Protein AF-A0A529R6S3-F1 (afdb_monomer)

Sequence (127 aa):
MDLPFRHELALMPDLRHRLRQLRWFRATFRSSAKVVSETFGVRFEIDEAKLTRAFLDWIEVMEAQKRFAAVDRADFIVFAAGLVLRELIRQAPAREVSGLKEMIEAEANAGTAEIVRFWPEGFLYTN

Foldseek 3Di:
DPDVVVVVCVVDPCSVVLVVVLVVQVVVLVVLQVVLCVQFVWHKDFASVLSSVLSVQLVVVLVVVVVCCVVPVVVSVVVSLVSSLVSCVVSVRIDIDDDRDPTPHCVVPVPLNVVCVVPVSNSSSVD

Structure (mmCIF, N/CA/C/O backbone):
data_AF-A0A529R6S3-F1
#
_entry.id   AF-A0A529R6S3-F1
#
loop_
_atom_site.group_PDB
_atom_site.id
_atom_site.type_symbol
_atom_site.label_atom_id
_atom_site.label_alt_id
_atom_site.label_comp_id
_atom_site.label_asym_id
_atom_site.label_entity_id
_atom_site.label_seq_id
_atom_site.pdbx_PDB_ins_code
_atom_site.Cartn_x
_atom_site.Cartn_y
_atom_site.Cartn_z
_atom_site.occupancy
_atom_site.B_iso_or_equiv
_atom_site.auth_seq_id
_atom_site.auth_comp_id
_atom_site.auth_asym_id
_atom_site.auth_atom_id
_atom_site.pdbx_PDB_model_num
ATOM 1 N N . MET A 1 1 ? 30.208 -23.996 7.573 1.00 50.59 1 MET A N 1
ATOM 2 C CA . MET A 1 1 ? 29.494 -24.489 6.380 1.00 50.59 1 MET A CA 1
ATOM 3 C C . MET A 1 1 ? 28.756 -23.289 5.807 1.00 50.59 1 MET A C 1
ATOM 5 O O . MET A 1 1 ? 27.704 -22.933 6.326 1.00 50.59 1 MET A O 1
ATOM 9 N N . ASP A 1 2 ? 29.372 -22.574 4.865 1.00 58.62 2 ASP A N 1
ATOM 10 C CA . ASP A 1 2 ? 28.705 -21.449 4.207 1.00 58.62 2 ASP A CA 1
ATOM 11 C C . ASP A 1 2 ? 27.613 -22.009 3.301 1.00 58.62 2 ASP A C 1
ATOM 13 O O . ASP A 1 2 ? 27.873 -22.811 2.408 1.00 58.62 2 ASP A O 1
ATOM 17 N N . LEU A 1 3 ? 26.365 -21.660 3.608 1.00 60.41 3 LEU A N 1
ATOM 18 C CA . LEU A 1 3 ? 25.209 -22.140 2.865 1.00 60.41 3 LEU A CA 1
ATOM 19 C C . LEU A 1 3 ? 25.260 -21.533 1.453 1.00 60.41 3 LEU A C 1
ATOM 21 O O . LEU A 1 3 ? 25.206 -20.301 1.352 1.00 60.41 3 LEU A O 1
ATOM 25 N N . PRO A 1 4 ? 25.304 -22.346 0.379 1.00 74.19 4 PRO A N 1
ATOM 26 C CA . PRO A 1 4 ? 25.434 -21.859 -1.001 1.00 74.19 4 PRO A CA 1
ATOM 27 C C . PRO A 1 4 ? 24.333 -20.853 -1.359 1.00 74.19 4 PRO A C 1
ATOM 29 O O . PRO A 1 4 ? 24.587 -19.851 -2.018 1.00 74.19 4 PRO A O 1
ATOM 32 N N . PHE A 1 5 ? 23.146 -21.023 -0.773 1.00 76.38 5 PHE A N 1
ATOM 33 C CA . PHE A 1 5 ? 22.018 -20.107 -0.904 1.00 76.38 5 PHE A CA 1
ATOM 34 C C . PHE A 1 5 ? 22.324 -18.655 -0.495 1.00 76.38 5 PHE A C 1
ATOM 36 O O . PHE A 1 5 ? 21.908 -17.718 -1.170 1.00 76.38 5 PHE A O 1
ATOM 43 N N . ARG A 1 6 ? 23.071 -18.427 0.598 1.00 74.12 6 ARG A N 1
ATOM 44 C CA . ARG A 1 6 ? 23.432 -17.057 1.018 1.00 74.12 6 ARG A CA 1
ATOM 45 C C . ARG A 1 6 ? 24.388 -16.402 0.025 1.00 74.12 6 ARG A C 1
ATOM 47 O O . ARG A 1 6 ? 24.312 -15.192 -0.173 1.00 74.12 6 ARG A O 1
ATOM 54 N N . HIS A 1 7 ? 25.271 -17.197 -0.577 1.00 75.62 7 HIS A N 1
ATOM 55 C CA . HIS A 1 7 ? 26.212 -16.733 -1.587 1.00 75.62 7 HIS A CA 1
ATOM 56 C C . HIS A 1 7 ? 25.489 -16.395 -2.897 1.00 75.62 7 HIS A C 1
ATOM 58 O O . HIS A 1 7 ? 25.665 -15.302 -3.424 1.00 75.62 7 HIS A O 1
ATOM 64 N N . GLU A 1 8 ? 24.593 -17.264 -3.363 1.00 79.19 8 GLU A N 1
ATOM 65 C CA . GLU A 1 8 ? 23.774 -17.023 -4.558 1.00 79.19 8 GLU A CA 1
ATOM 66 C C . GLU A 1 8 ? 22.868 -15.793 -4.410 1.00 79.19 8 GLU A C 1
ATOM 68 O O . GLU A 1 8 ? 22.807 -14.959 -5.313 1.00 79.19 8 GLU A O 1
ATOM 73 N N . LEU A 1 9 ? 22.236 -15.603 -3.244 1.00 78.00 9 LEU A N 1
ATOM 74 C CA . LEU A 1 9 ? 21.475 -14.383 -2.956 1.00 78.00 9 LEU A CA 1
ATOM 75 C C . LEU A 1 9 ? 22.357 -13.128 -3.007 1.00 78.00 9 LEU A C 1
ATOM 77 O O . LEU A 1 9 ? 21.917 -12.090 -3.494 1.00 78.00 9 LEU A O 1
ATOM 81 N N . ALA A 1 10 ? 23.598 -13.201 -2.521 1.00 73.69 10 ALA A N 1
ATOM 82 C CA . ALA A 1 10 ? 24.520 -12.067 -2.555 1.00 73.69 10 ALA A CA 1
ATOM 83 C C . ALA A 1 10 ? 24.963 -11.695 -3.981 1.00 73.69 10 ALA A C 1
ATOM 85 O O . ALA A 1 10 ? 25.273 -10.530 -4.228 1.00 73.69 10 ALA A O 1
ATOM 86 N N . LEU A 1 11 ? 24.963 -12.661 -4.904 1.00 82.38 11 LEU A N 1
ATOM 87 C CA . LEU A 1 11 ? 25.256 -12.453 -6.324 1.00 82.38 11 LEU A CA 1
ATOM 88 C C . LEU A 1 11 ? 24.045 -11.940 -7.116 1.00 82.38 11 LEU A C 1
ATOM 90 O O . LEU A 1 11 ? 24.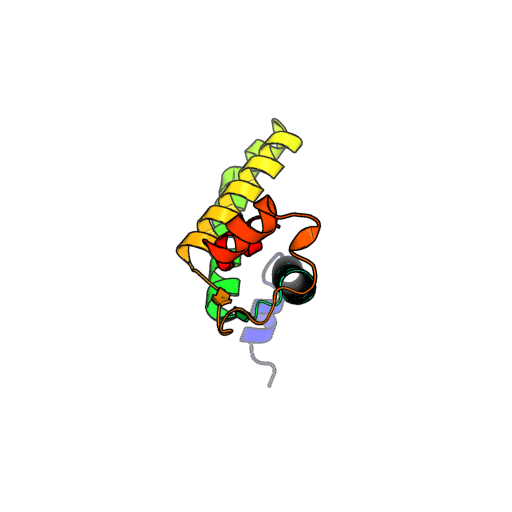208 -11.489 -8.249 1.00 82.38 11 LEU A O 1
ATOM 94 N N . MET A 1 12 ? 22.840 -11.987 -6.539 1.00 79.88 12 MET A N 1
ATOM 95 C CA . MET A 1 12 ? 21.623 -11.546 -7.209 1.00 79.88 12 MET A CA 1
ATOM 96 C C . MET A 1 12 ? 21.666 -10.025 -7.455 1.00 79.88 12 MET A C 1
ATOM 98 O O . MET A 1 12 ? 21.725 -9.246 -6.492 1.00 79.88 12 MET A O 1
ATOM 102 N N . PRO A 1 13 ? 21.602 -9.573 -8.722 1.00 78.00 13 PRO A N 1
ATOM 103 C CA . PRO A 1 13 ? 21.640 -8.153 -9.045 1.00 78.00 13 PRO A CA 1
ATOM 104 C C . PRO A 1 13 ? 20.530 -7.381 -8.327 1.00 78.00 13 PRO A C 1
ATOM 106 O O . PRO A 1 13 ? 19.401 -7.854 -8.194 1.00 78.00 13 PRO A O 1
ATOM 109 N N . ASP A 1 14 ? 20.862 -6.185 -7.842 1.00 82.69 14 ASP A N 1
ATOM 110 C CA . ASP A 1 14 ? 19.938 -5.235 -7.210 1.00 82.69 14 ASP A CA 1
ATOM 111 C C . ASP A 1 14 ? 19.179 -5.722 -5.962 1.00 82.69 14 ASP A C 1
ATOM 113 O O . ASP A 1 14 ? 18.352 -4.978 -5.424 1.00 82.69 14 ASP A O 1
ATOM 117 N N . LEU A 1 15 ? 19.483 -6.907 -5.417 1.00 82.25 15 LEU A N 1
ATOM 118 C CA . LEU A 1 15 ? 18.777 -7.453 -4.251 1.00 82.25 15 LEU A CA 1
ATOM 119 C C . LEU A 1 15 ? 18.786 -6.477 -3.066 1.00 82.25 15 LEU A C 1
ATOM 121 O O . LEU A 1 15 ? 17.746 -6.188 -2.470 1.00 82.25 15 LEU A O 1
ATOM 125 N N . ARG A 1 16 ? 19.952 -5.900 -2.754 1.00 84.94 16 ARG A N 1
ATOM 126 C CA . ARG A 1 16 ? 20.092 -4.898 -1.684 1.00 84.94 16 ARG A CA 1
ATOM 127 C C . ARG A 1 16 ? 19.204 -3.678 -1.927 1.00 84.94 16 ARG A C 1
ATOM 129 O O . ARG A 1 16 ? 18.623 -3.144 -0.982 1.00 84.94 16 ARG A O 1
ATOM 136 N N . HIS A 1 17 ? 19.125 -3.223 -3.175 1.00 87.69 17 HIS A N 1
ATOM 137 C CA . HIS A 1 17 ? 18.322 -2.067 -3.545 1.00 87.69 17 HIS A CA 1
ATOM 138 C C . HIS A 1 17 ? 16.831 -2.357 -3.340 1.00 87.69 17 HIS A C 1
ATOM 140 O O . HIS A 1 17 ? 16.160 -1.594 -2.643 1.00 87.69 17 HIS A O 1
ATOM 146 N N . ARG A 1 18 ? 16.348 -3.502 -3.838 1.00 87.62 18 ARG A N 1
ATOM 147 C CA . ARG A 1 18 ? 14.949 -3.939 -3.702 1.00 87.62 18 ARG A CA 1
ATOM 148 C C . ARG A 1 18 ? 14.539 -4.142 -2.244 1.00 87.62 18 ARG A C 1
ATOM 150 O O . ARG A 1 18 ? 13.489 -3.662 -1.827 1.00 87.62 18 ARG A O 1
ATOM 157 N N . LEU A 1 19 ? 15.393 -4.765 -1.427 1.00 91.06 19 LEU A N 1
ATOM 158 C CA . LEU A 1 19 ? 15.137 -4.927 0.011 1.00 91.06 19 LEU A CA 1
ATOM 159 C C . LEU A 1 19 ? 15.054 -3.582 0.740 1.00 91.06 19 LEU A C 1
ATOM 161 O O . LEU A 1 19 ? 14.229 -3.405 1.638 1.00 91.06 19 LEU A O 1
ATOM 165 N N . ARG A 1 20 ? 15.888 -2.610 0.350 1.00 93.25 20 ARG A N 1
ATOM 166 C CA . ARG A 1 20 ? 15.824 -1.254 0.903 1.00 93.25 20 ARG A CA 1
ATOM 167 C C . ARG A 1 20 ? 14.525 -0.551 0.513 1.00 93.25 20 ARG A C 1
ATOM 169 O O . ARG A 1 20 ? 13.930 0.082 1.380 1.00 93.25 20 ARG A O 1
ATOM 176 N N . GLN A 1 21 ? 14.089 -0.675 -0.741 1.00 93.62 21 GLN A N 1
ATOM 177 C CA . GLN A 1 21 ? 12.814 -0.123 -1.206 1.00 93.62 21 GLN A CA 1
ATOM 178 C C . GLN A 1 21 ? 11.630 -0.744 -0.463 1.00 93.62 21 GLN A C 1
ATOM 180 O O . GLN A 1 21 ? 10.803 -0.003 0.052 1.00 93.62 21 GLN A O 1
ATOM 185 N N . LEU A 1 22 ? 11.596 -2.072 -0.309 1.00 96.06 22 LEU A N 1
ATOM 186 C CA . LEU A 1 22 ? 10.559 -2.760 0.464 1.00 96.06 22 LEU A CA 1
ATOM 187 C C . LEU A 1 22 ? 10.523 -2.273 1.919 1.00 96.06 22 LEU A C 1
ATOM 189 O O . LEU A 1 22 ? 9.456 -1.987 2.460 1.00 96.06 22 LEU A O 1
ATOM 193 N N . ARG A 1 23 ? 11.690 -2.156 2.566 1.00 96.38 23 ARG A N 1
ATOM 194 C CA . ARG A 1 23 ? 11.771 -1.661 3.947 1.00 96.38 23 ARG A CA 1
ATOM 195 C C . ARG A 1 23 ? 11.264 -0.227 4.061 1.00 96.38 23 ARG A C 1
ATOM 197 O O . ARG A 1 23 ? 10.534 0.074 5.000 1.00 96.38 23 ARG A O 1
ATOM 204 N N . TRP A 1 24 ? 11.659 0.637 3.129 1.00 96.50 24 TRP A N 1
ATOM 205 C CA . TRP A 1 24 ? 11.177 2.013 3.075 1.00 96.50 24 TRP A CA 1
ATOM 206 C C . TRP A 1 24 ? 9.660 2.053 2.864 1.00 96.50 24 TRP A C 1
ATOM 208 O O . TRP A 1 24 ? 8.973 2.687 3.650 1.00 96.50 24 TRP A O 1
ATOM 218 N N . PHE A 1 25 ? 9.129 1.295 1.904 1.00 96.75 25 PHE A N 1
ATOM 219 C CA . PHE A 1 25 ? 7.699 1.232 1.602 1.00 96.75 25 PHE A CA 1
ATOM 220 C C . PHE A 1 25 ? 6.864 0.828 2.824 1.00 96.75 25 PHE A C 1
ATOM 222 O O . PHE A 1 25 ? 5.922 1.525 3.193 1.00 96.75 25 PHE A O 1
ATOM 229 N N . ARG A 1 26 ? 7.258 -0.252 3.514 1.00 97.44 26 ARG A N 1
ATOM 230 C CA . ARG A 1 26 ? 6.587 -0.707 4.743 1.00 97.44 26 ARG A CA 1
ATOM 231 C C . ARG A 1 26 ? 6.645 0.340 5.855 1.00 97.44 26 ARG A C 1
ATOM 233 O O . ARG A 1 26 ? 5.660 0.538 6.560 1.00 97.44 26 ARG A O 1
ATOM 240 N N . ALA A 1 27 ? 7.792 1.001 6.022 1.00 97.31 27 ALA A N 1
ATOM 241 C CA . ALA A 1 27 ? 7.956 2.046 7.028 1.00 97.31 27 ALA A CA 1
ATOM 242 C C . ALA A 1 27 ? 7.069 3.263 6.729 1.00 97.31 27 ALA A C 1
ATOM 244 O O . ALA A 1 27 ? 6.382 3.738 7.629 1.00 97.31 27 ALA A O 1
ATOM 245 N N . THR A 1 28 ? 7.034 3.715 5.473 1.00 96.38 28 THR A N 1
ATOM 246 C CA . THR A 1 28 ? 6.181 4.820 5.022 1.00 96.38 28 THR A CA 1
ATOM 247 C C . THR A 1 28 ? 4.708 4.492 5.236 1.00 96.38 28 THR A C 1
ATOM 249 O O . THR A 1 28 ? 4.014 5.261 5.887 1.00 96.38 28 THR A O 1
ATOM 252 N N . PHE A 1 29 ? 4.252 3.312 4.807 1.00 97.50 29 PHE A N 1
ATOM 253 C CA . PHE A 1 29 ? 2.862 2.887 4.978 1.00 97.50 29 PHE A CA 1
ATOM 254 C C . PHE A 1 29 ? 2.437 2.854 6.456 1.00 97.50 29 PHE A C 1
ATOM 256 O O . PHE A 1 29 ? 1.380 3.361 6.824 1.00 97.50 29 PHE A O 1
ATOM 263 N N . ARG A 1 30 ? 3.291 2.314 7.335 1.00 96.81 30 ARG A N 1
ATOM 264 C CA . ARG A 1 30 ? 3.051 2.317 8.788 1.00 96.81 30 ARG A CA 1
ATOM 265 C C . ARG A 1 30 ? 3.035 3.728 9.374 1.00 96.81 30 ARG A C 1
ATOM 267 O O . ARG A 1 30 ? 2.251 3.993 10.280 1.00 96.81 30 ARG A O 1
ATOM 274 N N . SER A 1 31 ? 3.891 4.617 8.874 1.00 96.38 31 SER A N 1
ATOM 275 C CA . SER A 1 31 ? 3.906 6.019 9.286 1.00 96.38 31 SER A CA 1
ATOM 276 C C . SER A 1 31 ? 2.605 6.719 8.892 1.00 96.38 31 SER A C 1
ATOM 278 O O . SER A 1 31 ? 2.004 7.360 9.749 1.00 96.38 31 SER A O 1
ATOM 280 N N . SER A 1 32 ? 2.126 6.541 7.654 1.00 94.94 32 SER A N 1
ATOM 281 C CA . SER A 1 32 ? 0.825 7.064 7.210 1.00 94.94 32 SER A CA 1
ATOM 282 C C . SER A 1 32 ? -0.313 6.511 8.071 1.00 94.94 32 SER A C 1
ATOM 284 O O . SER A 1 32 ? -1.116 7.278 8.592 1.00 94.94 32 SER A O 1
ATOM 286 N N . ALA A 1 33 ? -0.337 5.197 8.323 1.00 95.31 33 ALA A N 1
ATOM 287 C CA . ALA A 1 33 ? -1.353 4.573 9.174 1.00 95.31 33 ALA A CA 1
ATOM 288 C C . ALA A 1 33 ? -1.357 5.146 10.594 1.00 95.31 33 ALA A C 1
ATOM 290 O O . ALA A 1 33 ? -2.426 5.380 11.156 1.00 95.31 33 ALA A O 1
ATOM 291 N N . LYS A 1 34 ? -0.175 5.408 11.164 1.00 94.19 34 LYS A N 1
ATOM 292 C CA . LYS A 1 34 ? -0.038 6.038 12.478 1.00 94.19 34 LYS A CA 1
ATOM 293 C C . LYS A 1 34 ? -0.599 7.461 12.481 1.00 94.19 34 LYS A C 1
ATOM 295 O O . LYS A 1 34 ? -1.391 7.769 13.360 1.00 94.19 34 LYS A O 1
ATOM 300 N N . VAL A 1 35 ? -0.247 8.281 11.490 1.00 92.25 35 VAL A N 1
ATOM 301 C CA . VAL A 1 35 ? -0.757 9.658 11.368 1.00 92.25 35 VAL A CA 1
ATOM 302 C C . VAL A 1 35 ? -2.280 9.658 11.241 1.00 92.25 35 VAL A C 1
ATOM 304 O O . VAL A 1 35 ? -2.953 10.323 12.019 1.00 92.25 35 VAL A O 1
ATOM 307 N N . VAL A 1 36 ? -2.844 8.844 10.343 1.00 90.81 36 VAL A N 1
ATOM 308 C CA . VAL A 1 36 ? -4.305 8.722 10.182 1.00 90.81 36 VAL A CA 1
ATOM 309 C C . VAL A 1 36 ? -4.968 8.263 11.486 1.00 90.81 36 VAL A C 1
ATOM 311 O O . VAL A 1 36 ? -6.018 8.781 11.864 1.00 90.81 36 VAL A O 1
ATOM 314 N N . SER A 1 37 ? -4.345 7.324 12.202 1.00 90.50 37 SER A N 1
ATOM 315 C CA . SER A 1 37 ? -4.853 6.841 13.490 1.00 90.50 37 SER A CA 1
ATOM 316 C C . SER A 1 37 ? -4.883 7.943 14.552 1.00 90.50 37 SER A C 1
ATOM 318 O O . SER A 1 37 ? -5.877 8.090 15.260 1.00 90.50 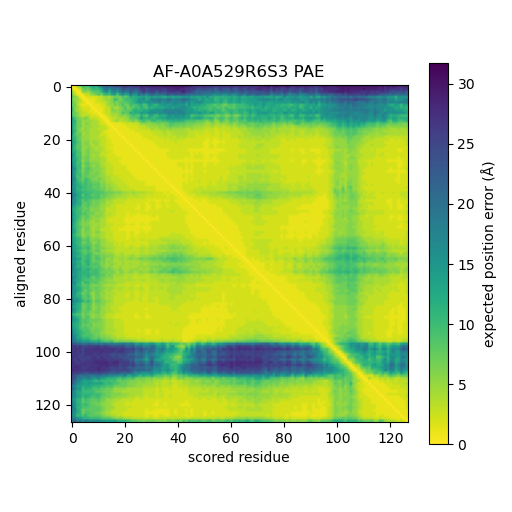37 SER A O 1
ATOM 320 N N . GLU A 1 38 ? -3.808 8.727 14.654 1.00 88.62 38 GLU A N 1
ATOM 321 C CA . GLU A 1 38 ? -3.670 9.816 15.627 1.00 88.62 38 GLU A CA 1
ATOM 322 C C . GLU A 1 38 ? -4.621 10.981 15.319 1.00 88.62 3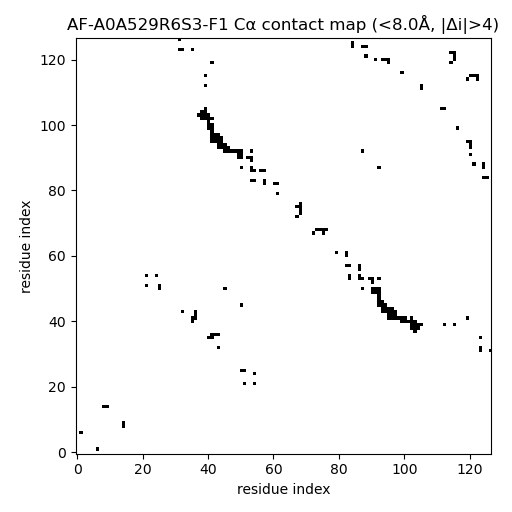8 GLU A C 1
ATOM 324 O O . GLU A 1 38 ? -5.261 11.493 16.233 1.00 88.62 38 GLU A O 1
ATOM 329 N N . THR A 1 39 ? -4.779 11.349 14.045 1.00 87.19 39 THR A N 1
ATOM 330 C CA . THR A 1 39 ? -5.648 12.460 13.624 1.00 87.19 39 THR A CA 1
ATOM 331 C C . THR A 1 39 ? -7.136 12.115 13.717 1.00 87.19 39 THR A C 1
ATOM 333 O O . THR A 1 39 ? -7.945 12.933 14.153 1.00 87.19 39 THR A O 1
ATOM 336 N N . PHE A 1 40 ? -7.530 10.903 13.311 1.00 86.00 40 PHE A N 1
ATOM 337 C CA . PHE A 1 40 ? -8.947 10.557 13.140 1.00 86.00 40 PHE A CA 1
ATOM 338 C C . PHE A 1 40 ? -9.488 9.562 14.171 1.00 86.00 40 PHE A C 1
ATOM 340 O O . PHE A 1 40 ? -10.674 9.244 14.134 1.00 86.00 40 PHE A O 1
ATOM 347 N N . GLY A 1 41 ? -8.660 9.078 15.101 1.00 87.00 41 GLY A N 1
ATOM 348 C CA . GLY A 1 41 ? -9.095 8.159 16.159 1.00 87.00 41 GLY A CA 1
ATOM 349 C C . GLY A 1 41 ? -9.423 6.740 15.673 1.00 87.00 41 GLY A C 1
ATOM 350 O O . GLY A 1 41 ? -10.099 5.990 16.380 1.00 87.00 41 GLY A O 1
ATOM 351 N N . VAL A 1 42 ? -8.949 6.362 14.483 1.00 88.50 42 VAL A N 1
ATOM 352 C CA . VAL A 1 42 ? -9.071 5.003 13.929 1.00 88.50 42 VAL A CA 1
ATOM 353 C C . VAL A 1 42 ? -7.844 4.162 14.281 1.0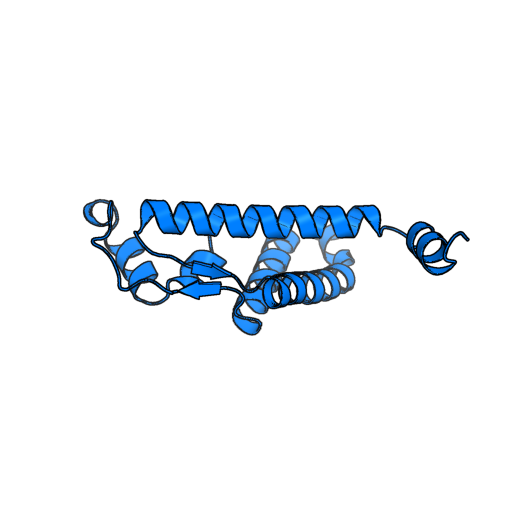0 88.50 42 VAL A C 1
ATOM 355 O O . VAL A 1 42 ? -6.787 4.686 14.612 1.00 88.50 42 VAL A O 1
ATOM 358 N N . ARG A 1 43 ? -7.959 2.837 14.233 1.00 91.38 43 ARG A N 1
ATOM 359 C CA . ARG A 1 43 ? -6.841 1.908 14.420 1.00 91.38 43 ARG A CA 1
ATOM 360 C C . ARG A 1 43 ? -6.848 0.873 13.317 1.00 91.38 43 ARG A C 1
ATOM 362 O O . ARG A 1 43 ? -7.882 0.271 13.039 1.00 91.38 43 ARG A O 1
ATOM 369 N N . PHE A 1 44 ? -5.667 0.615 12.774 1.00 94.50 44 PHE A N 1
ATOM 370 C CA . PHE A 1 44 ? -5.464 -0.386 11.739 1.00 94.50 44 PHE A CA 1
ATOM 371 C C . PHE A 1 44 ? -4.676 -1.578 12.269 1.00 94.50 44 PHE A C 1
ATOM 373 O O . PHE A 1 44 ? -3.658 -1.423 12.947 1.00 94.50 44 PHE A O 1
ATOM 380 N N . GLU A 1 45 ? -5.115 -2.770 11.894 1.00 96.75 45 GLU A N 1
ATOM 381 C CA . GLU A 1 45 ? -4.263 -3.946 11.821 1.00 96.75 45 GLU A CA 1
ATOM 382 C C . GLU A 1 45 ? -3.673 -4.030 10.409 1.00 96.75 45 GLU A C 1
ATOM 384 O O . GLU A 1 45 ? -4.383 -3.849 9.418 1.00 96.75 45 GLU A O 1
ATOM 389 N N . ILE A 1 46 ? -2.361 -4.263 10.315 1.00 97.75 46 ILE A N 1
ATOM 390 C CA . ILE A 1 46 ? -1.640 -4.329 9.040 1.00 97.75 46 ILE A CA 1
ATOM 391 C C . ILE A 1 46 ? -1.100 -5.744 8.851 1.00 97.75 46 ILE A C 1
ATOM 393 O O . ILE A 1 46 ? -0.251 -6.208 9.615 1.00 97.75 46 ILE A O 1
ATOM 397 N N . ASP A 1 47 ? -1.557 -6.404 7.793 1.00 98.31 47 ASP A N 1
ATOM 398 C CA . ASP A 1 47 ? -1.030 -7.678 7.325 1.00 98.31 47 ASP A CA 1
ATOM 399 C C . ASP A 1 47 ? 0.237 -7.436 6.491 1.00 98.31 47 ASP A C 1
ATOM 401 O O . ASP A 1 47 ? 0.213 -6.984 5.341 1.00 98.31 47 ASP A O 1
ATOM 405 N N . GLU A 1 48 ? 1.382 -7.756 7.087 1.00 97.19 48 GLU A N 1
ATOM 406 C CA . GLU A 1 48 ? 2.695 -7.553 6.476 1.00 97.19 48 GLU A CA 1
ATOM 407 C C . GLU A 1 48 ? 2.945 -8.424 5.242 1.00 97.19 48 GLU A C 1
ATOM 409 O O . GLU A 1 48 ? 3.712 -8.024 4.358 1.00 97.19 48 GLU A O 1
ATOM 414 N N . ALA A 1 49 ? 2.316 -9.598 5.158 1.00 97.62 49 ALA A N 1
ATOM 415 C CA . ALA A 1 49 ? 2.447 -10.468 3.999 1.00 97.62 49 ALA A CA 1
ATOM 416 C C . ALA A 1 49 ? 1.706 -9.857 2.806 1.00 97.62 49 ALA A C 1
ATOM 418 O O . ALA A 1 49 ? 2.279 -9.746 1.719 1.00 97.62 49 ALA A O 1
ATOM 419 N N . LYS A 1 50 ? 0.481 -9.364 3.024 1.00 98.44 50 LYS A N 1
ATOM 420 C CA . LYS A 1 50 ? -0.295 -8.651 1.999 1.00 98.44 50 LYS A CA 1
ATOM 421 C C . LYS A 1 50 ? 0.357 -7.338 1.583 1.00 98.44 50 LYS A C 1
ATOM 423 O O . LYS A 1 50 ? 0.418 -7.048 0.391 1.00 98.44 50 LYS A O 1
ATOM 428 N N . LEU A 1 51 ? 0.908 -6.575 2.530 1.00 98.19 51 LEU A N 1
ATOM 429 C CA . LEU A 1 51 ? 1.604 -5.322 2.223 1.00 98.19 51 LEU A CA 1
ATOM 430 C C . LEU A 1 51 ? 2.853 -5.576 1.371 1.00 98.19 51 LEU A C 1
ATOM 432 O O . LEU A 1 51 ? 3.115 -4.871 0.396 1.00 98.19 51 LEU A O 1
ATOM 436 N N . THR A 1 52 ? 3.602 -6.628 1.707 1.00 97.56 52 THR A N 1
ATOM 437 C CA . THR A 1 52 ? 4.749 -7.070 0.908 1.00 97.56 52 THR A CA 1
ATOM 438 C C . THR A 1 52 ? 4.305 -7.529 -0.478 1.00 97.56 52 THR A C 1
ATOM 440 O O . THR A 1 52 ? 4.939 -7.169 -1.468 1.00 97.56 52 THR A O 1
ATOM 443 N N . ARG A 1 53 ? 3.203 -8.281 -0.578 1.00 97.75 53 ARG A N 1
ATOM 444 C CA . ARG A 1 53 ? 2.660 -8.726 -1.864 1.00 97.75 53 ARG A CA 1
ATOM 445 C C . ARG A 1 53 ? 2.248 -7.545 -2.744 1.00 97.75 53 ARG A C 1
ATOM 447 O O . ARG A 1 53 ? 2.628 -7.527 -3.908 1.00 97.75 53 ARG A O 1
ATOM 454 N N . ALA A 1 54 ? 1.566 -6.544 -2.185 1.00 97.94 54 ALA A N 1
ATOM 455 C CA . ALA A 1 54 ? 1.188 -5.328 -2.905 1.00 97.94 54 ALA A CA 1
ATOM 456 C C . ALA A 1 54 ? 2.415 -4.604 -3.481 1.00 97.94 54 ALA A C 1
ATOM 458 O O . ALA A 1 54 ? 2.415 -4.222 -4.648 1.00 97.94 54 ALA A O 1
ATOM 459 N N . PHE A 1 55 ? 3.489 -4.480 -2.693 1.00 97.19 55 PHE A N 1
ATOM 460 C CA . PHE A 1 55 ? 4.746 -3.894 -3.161 1.00 97.19 55 PHE A CA 1
ATOM 461 C C . PHE A 1 55 ? 5.381 -4.690 -4.308 1.00 97.19 55 PHE A C 1
ATOM 463 O O . PHE A 1 55 ? 5.823 -4.100 -5.292 1.00 97.19 55 PHE A O 1
ATOM 470 N N . LEU A 1 56 ? 5.448 -6.018 -4.177 1.00 95.69 56 LEU A N 1
ATOM 471 C CA . LEU A 1 56 ? 6.059 -6.883 -5.188 1.00 95.69 56 LEU A CA 1
ATOM 472 C C . LEU A 1 56 ? 5.275 -6.860 -6.505 1.00 95.69 56 LEU A C 1
ATOM 474 O O . LEU A 1 56 ? 5.877 -6.726 -7.566 1.00 95.69 56 LEU A O 1
ATOM 478 N N . ASP A 1 57 ? 3.947 -6.920 -6.426 1.00 96.19 57 ASP A N 1
ATOM 479 C CA . ASP A 1 57 ? 3.082 -6.851 -7.606 1.00 96.19 57 ASP A CA 1
ATOM 480 C C . ASP A 1 57 ? 3.180 -5.469 -8.283 1.00 96.19 57 ASP A C 1
ATOM 482 O O . ASP A 1 57 ? 3.216 -5.365 -9.509 1.00 96.19 57 ASP A O 1
ATOM 486 N N . TRP A 1 58 ? 3.302 -4.393 -7.498 1.00 96.50 58 TRP A N 1
ATOM 487 C CA . TRP A 1 58 ? 3.489 -3.037 -8.019 1.00 96.50 58 TRP A CA 1
ATOM 488 C C . TRP A 1 58 ? 4.838 -2.855 -8.725 1.00 96.50 58 TRP A C 1
ATOM 490 O O . TRP A 1 58 ? 4.880 -2.353 -9.851 1.00 96.50 58 TRP A O 1
ATOM 500 N N . ILE A 1 59 ? 5.942 -3.260 -8.087 1.00 93.69 59 ILE A N 1
ATOM 501 C CA . ILE A 1 59 ? 7.284 -3.042 -8.639 1.00 93.69 59 ILE A CA 1
ATOM 502 C C . ILE A 1 59 ? 7.506 -3.849 -9.919 1.00 93.69 59 ILE A C 1
ATOM 504 O O . ILE A 1 59 ? 8.174 -3.364 -10.828 1.00 93.69 59 ILE A O 1
ATOM 508 N N . GLU A 1 60 ? 6.908 -5.038 -10.026 1.00 92.69 60 GLU A N 1
ATOM 509 C CA . GLU A 1 60 ? 6.952 -5.856 -11.239 1.00 92.69 60 GLU A CA 1
ATOM 510 C C . GLU A 1 60 ? 6.301 -5.135 -12.428 1.00 92.69 60 GLU A C 1
ATOM 512 O O . GLU A 1 60 ? 6.918 -4.990 -13.487 1.00 92.69 60 GLU A O 1
ATOM 517 N N . VAL A 1 61 ? 5.089 -4.601 -12.239 1.00 92.25 61 VAL A N 1
ATOM 518 C CA . VAL A 1 61 ? 4.381 -3.851 -13.289 1.00 92.25 61 VAL A CA 1
ATOM 519 C C . VAL A 1 61 ? 5.112 -2.548 -13.624 1.00 92.25 61 VAL A C 1
ATOM 521 O O . VAL A 1 61 ? 5.253 -2.205 -14.799 1.00 92.25 61 VAL A O 1
ATOM 524 N N . MET A 1 62 ? 5.605 -1.825 -12.616 1.00 91.94 62 MET A N 1
ATOM 525 C CA . MET A 1 62 ? 6.329 -0.567 -12.812 1.00 91.94 62 MET A CA 1
ATOM 526 C C . MET A 1 62 ? 7.629 -0.775 -13.602 1.00 91.94 62 MET A C 1
ATOM 528 O O . MET A 1 62 ? 7.899 -0.027 -14.542 1.00 91.94 62 MET A O 1
ATOM 532 N N . GLU A 1 63 ? 8.429 -1.791 -13.262 1.00 90.56 63 GLU A N 1
ATOM 533 C CA . GLU A 1 63 ? 9.684 -2.086 -13.966 1.00 90.56 63 GLU A CA 1
ATOM 534 C C . GLU A 1 63 ? 9.432 -2.490 -15.427 1.00 90.56 63 GLU A C 1
ATOM 536 O O . GLU A 1 63 ? 10.152 -2.032 -16.316 1.00 90.56 63 GLU A O 1
ATOM 541 N N . ALA A 1 64 ? 8.359 -3.238 -15.711 1.00 92.31 64 ALA A N 1
ATOM 542 C CA . ALA A 1 64 ? 7.969 -3.578 -17.083 1.00 92.31 64 ALA A CA 1
ATOM 543 C C . ALA A 1 64 ? 7.625 -2.343 -17.946 1.00 92.31 64 ALA A C 1
ATOM 545 O O . ALA A 1 64 ? 7.760 -2.382 -19.170 1.00 92.31 64 ALA A O 1
ATOM 546 N N . GLN A 1 65 ? 7.199 -1.240 -17.321 1.00 92.50 65 GLN A N 1
ATOM 547 C CA . GLN A 1 65 ? 6.789 -0.001 -17.997 1.00 92.50 65 GLN A CA 1
ATOM 548 C C . GLN A 1 65 ? 7.789 1.156 -17.825 1.00 92.50 65 GLN A C 1
ATOM 550 O O . GLN A 1 65 ? 7.541 2.269 -18.288 1.00 92.50 65 GLN A O 1
ATOM 555 N N . LYS A 1 66 ? 8.956 0.907 -17.222 1.00 90.31 66 LYS A N 1
ATOM 556 C CA . LYS A 1 66 ? 9.955 1.925 -16.846 1.00 90.31 66 LYS A CA 1
ATOM 557 C C . LYS A 1 66 ? 10.447 2.804 -17.993 1.00 90.31 66 LYS A C 1
ATOM 559 O O . LYS A 1 66 ? 10.848 3.942 -17.765 1.00 90.31 66 LYS A O 1
ATOM 564 N N . ARG A 1 67 ? 10.375 2.311 -19.233 1.00 93.12 67 ARG A N 1
ATOM 565 C CA . ARG A 1 67 ? 10.692 3.089 -20.444 1.00 93.12 67 ARG A CA 1
ATOM 566 C C . ARG A 1 67 ? 9.863 4.371 -20.574 1.00 93.12 67 ARG A C 1
ATOM 568 O O . ARG A 1 67 ? 10.349 5.336 -21.149 1.00 93.12 67 ARG A O 1
ATOM 575 N N . PHE A 1 68 ? 8.648 4.411 -20.024 1.00 92.19 68 PHE A N 1
ATOM 576 C CA . PHE A 1 68 ? 7.795 5.600 -20.083 1.00 92.19 68 PHE A CA 1
ATOM 577 C C . PHE A 1 68 ? 8.302 6.745 -19.203 1.00 92.19 68 PHE A C 1
ATOM 579 O O . PHE A 1 68 ? 8.056 7.902 -19.523 1.00 92.19 68 PHE A O 1
ATOM 586 N N . ALA A 1 69 ? 9.116 6.455 -18.182 1.00 92.62 69 ALA A N 1
ATOM 587 C CA . ALA A 1 69 ? 9.766 7.489 -17.379 1.00 92.62 69 ALA A CA 1
ATOM 588 C C . ALA A 1 69 ? 10.734 8.370 -18.192 1.00 92.62 69 ALA A C 1
ATOM 590 O O . ALA A 1 69 ? 11.037 9.485 -17.774 1.00 92.62 69 ALA A O 1
ATOM 591 N N . ALA A 1 70 ? 11.236 7.871 -19.330 1.00 95.00 70 ALA A N 1
ATOM 592 C CA . ALA A 1 70 ? 12.075 8.641 -20.246 1.00 95.00 70 ALA A CA 1
ATOM 593 C C . ALA A 1 70 ? 11.264 9.566 -21.173 1.00 95.00 70 ALA A C 1
ATOM 595 O O . ALA A 1 70 ? 11.847 10.460 -21.779 1.00 95.00 70 ALA A O 1
ATOM 596 N N . VAL A 1 71 ? 9.949 9.344 -21.292 1.00 95.50 71 VAL A N 1
ATOM 597 C CA . VAL A 1 71 ? 9.041 10.176 -22.096 1.00 95.50 71 VAL A CA 1
ATOM 598 C C . VAL A 1 71 ? 8.582 11.375 -21.273 1.00 95.50 71 VAL A C 1
ATOM 600 O O . VAL A 1 71 ? 8.831 12.512 -21.657 1.00 95.50 71 VAL A O 1
ATOM 603 N N . ASP A 1 72 ? 7.975 11.113 -20.115 1.00 96.19 72 ASP A N 1
ATOM 604 C CA . ASP A 1 72 ? 7.607 12.130 -19.133 1.00 96.19 72 ASP A CA 1
ATOM 605 C C . ASP A 1 72 ? 7.730 11.539 -17.727 1.00 96.19 72 ASP A C 1
ATOM 607 O O . ASP A 1 72 ? 7.002 10.629 -17.324 1.00 96.19 72 ASP A O 1
ATOM 611 N N . ARG A 1 73 ? 8.693 12.055 -16.961 1.00 94.19 73 ARG A N 1
ATOM 612 C CA . ARG A 1 73 ? 8.964 11.567 -15.610 1.00 94.19 73 ARG A CA 1
ATOM 613 C C . ARG A 1 73 ? 7.874 11.968 -14.619 1.00 94.19 73 ARG A C 1
ATOM 615 O O . ARG A 1 73 ? 7.628 11.210 -13.683 1.00 94.19 73 ARG A O 1
ATOM 622 N N . ALA A 1 74 ? 7.282 13.150 -14.769 1.00 95.94 74 ALA A N 1
ATOM 623 C CA . ALA A 1 74 ? 6.264 13.634 -13.843 1.00 95.94 74 ALA A CA 1
ATOM 624 C C . ALA A 1 74 ? 4.974 12.828 -14.014 1.00 95.94 74 ALA A C 1
ATOM 626 O O . ALA A 1 74 ? 4.442 12.316 -13.029 1.00 95.94 74 ALA A O 1
ATOM 627 N N . ASP A 1 75 ? 4.549 12.624 -15.261 1.00 95.88 75 ASP A N 1
ATOM 628 C CA . ASP A 1 75 ? 3.378 11.804 -15.576 1.00 95.88 75 ASP A CA 1
ATOM 629 C C . ASP A 1 75 ? 3.583 10.339 -15.158 1.00 95.88 75 ASP A C 1
ATOM 631 O O . ASP A 1 75 ? 2.734 9.736 -14.497 1.00 95.88 75 ASP A O 1
ATOM 635 N N . PHE A 1 76 ? 4.774 9.781 -15.410 1.00 94.88 76 PHE A N 1
ATOM 636 C CA . PHE A 1 76 ? 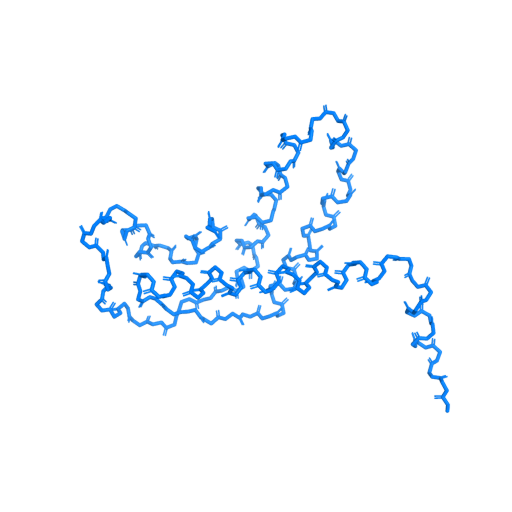5.090 8.418 -14.985 1.00 94.88 76 PHE A CA 1
ATOM 637 C C . PHE A 1 76 ? 5.009 8.222 -13.462 1.00 94.88 76 PHE A C 1
ATOM 639 O O . PHE A 1 76 ? 4.617 7.147 -13.005 1.00 94.88 76 PHE A O 1
ATOM 646 N N . ILE A 1 77 ? 5.352 9.236 -12.658 1.00 93.25 77 ILE A N 1
ATOM 647 C CA . ILE A 1 77 ? 5.208 9.169 -11.195 1.00 93.25 77 ILE A CA 1
ATOM 648 C C . ILE A 1 77 ? 3.728 9.064 -10.803 1.00 93.25 77 ILE A C 1
ATOM 650 O O . ILE A 1 77 ? 3.391 8.239 -9.953 1.00 93.25 77 ILE A O 1
ATOM 654 N N . VAL A 1 78 ? 2.845 9.842 -11.437 1.00 95.25 78 VAL A N 1
ATOM 655 C CA . VAL A 1 78 ? 1.392 9.780 -11.194 1.00 95.25 78 VAL A CA 1
ATOM 656 C C . VAL A 1 78 ? 0.838 8.414 -11.602 1.00 95.25 78 VAL A C 1
ATOM 658 O O . VAL A 1 78 ? 0.116 7.779 -10.831 1.00 95.25 78 VAL A O 1
ATOM 661 N N . PHE A 1 79 ? 1.243 7.908 -12.768 1.00 94.69 79 PHE A N 1
ATOM 662 C CA . PHE A 1 79 ? 0.903 6.560 -13.220 1.00 94.69 79 PHE A CA 1
ATOM 663 C C . PHE A 1 79 ? 1.352 5.484 -12.218 1.00 94.69 79 PHE A C 1
ATOM 665 O O . PHE A 1 79 ? 0.559 4.628 -11.820 1.00 94.69 79 PHE A O 1
ATOM 672 N N . ALA A 1 80 ? 2.605 5.541 -11.758 1.00 94.56 80 ALA A N 1
ATOM 673 C CA . ALA A 1 80 ? 3.143 4.591 -10.789 1.00 94.56 80 ALA A CA 1
ATOM 674 C C . ALA A 1 80 ? 2.414 4.661 -9.436 1.00 94.56 80 ALA A C 1
ATOM 676 O O . ALA A 1 80 ? 2.200 3.615 -8.817 1.00 94.56 80 ALA A O 1
ATOM 677 N N . ALA A 1 81 ? 1.993 5.853 -9.000 1.00 93.81 81 ALA A N 1
ATOM 678 C CA . ALA A 1 81 ? 1.166 6.035 -7.809 1.00 93.81 81 ALA A CA 1
ATOM 679 C C . ALA A 1 81 ? -0.228 5.394 -7.974 1.00 93.81 81 ALA A C 1
ATOM 681 O O . ALA A 1 81 ? -0.711 4.700 -7.080 1.00 93.81 81 ALA A O 1
ATOM 682 N N . GLY A 1 82 ? -0.847 5.530 -9.149 1.00 95.94 82 GLY A N 1
ATOM 683 C CA . GLY A 1 82 ? -2.103 4.842 -9.463 1.00 95.94 82 GLY A CA 1
ATOM 684 C C . GLY A 1 82 ? -1.971 3.315 -9.434 1.00 95.94 82 GLY A C 1
ATOM 685 O O . GLY A 1 82 ? -2.859 2.618 -8.938 1.00 95.94 82 GLY A O 1
ATOM 686 N N . LEU A 1 83 ? -0.840 2.777 -9.906 1.00 96.38 83 LEU A N 1
ATOM 687 C CA . LEU A 1 83 ? -0.570 1.341 -9.837 1.00 96.38 83 LEU A CA 1
ATOM 688 C C . LEU A 1 83 ? -0.442 0.844 -8.395 1.00 96.38 83 LEU A C 1
ATOM 690 O O . LEU A 1 83 ? -1.030 -0.185 -8.071 1.00 96.38 83 LEU A O 1
ATOM 694 N N . VAL A 1 84 ? 0.2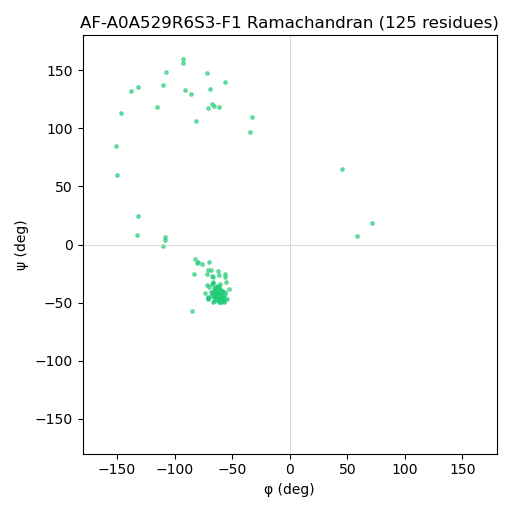88 1.551 -7.524 1.00 96.50 84 VAL A N 1
ATOM 695 C CA . VAL A 1 84 ? 0.419 1.098 -6.130 1.00 96.50 84 VAL A CA 1
ATOM 696 C C . VAL A 1 84 ? -0.923 1.145 -5.405 1.00 96.50 84 VAL A C 1
ATOM 698 O O . VAL A 1 84 ? -1.252 0.197 -4.696 1.00 96.50 84 VAL A O 1
ATOM 701 N N . LEU A 1 85 ? -1.747 2.169 -5.656 1.00 97.62 85 LEU A N 1
ATOM 702 C CA . LEU A 1 85 ? -3.108 2.249 -5.124 1.00 97.62 85 LEU A CA 1
ATOM 703 C C . LEU A 1 85 ? -3.957 1.052 -5.574 1.00 97.62 85 LEU A C 1
ATOM 705 O O . LEU A 1 85 ? -4.618 0.421 -4.749 1.00 97.62 85 LEU A O 1
ATOM 709 N N . ARG A 1 86 ? -3.899 0.686 -6.861 1.00 97.75 86 ARG A N 1
ATOM 710 C CA . ARG A 1 86 ? -4.588 -0.503 -7.384 1.00 97.75 86 ARG A CA 1
ATOM 711 C C . ARG A 1 86 ? -4.171 -1.770 -6.636 1.00 97.75 86 ARG A C 1
ATOM 713 O O . ARG A 1 86 ? -5.033 -2.566 -6.266 1.00 97.75 86 ARG A O 1
ATOM 720 N N . GLU A 1 87 ? -2.873 -1.963 -6.405 1.00 98.06 87 GLU A N 1
ATOM 721 C CA . GLU A 1 87 ? -2.376 -3.144 -5.692 1.00 98.06 87 GLU A CA 1
ATOM 722 C C . GLU A 1 87 ? -2.738 -3.134 -4.201 1.00 98.06 87 GLU A C 1
ATOM 724 O O . GLU A 1 87 ? -3.082 -4.183 -3.658 1.00 98.06 87 GLU A O 1
ATOM 729 N N . LEU A 1 88 ? -2.739 -1.969 -3.546 1.00 98.12 88 LEU A N 1
ATOM 730 C CA . LEU A 1 88 ? -3.195 -1.823 -2.160 1.00 98.12 88 LEU A CA 1
ATOM 731 C C . LEU A 1 88 ? -4.682 -2.162 -2.013 1.00 98.12 88 LEU A C 1
ATOM 733 O O . LEU A 1 88 ? -5.037 -2.930 -1.122 1.00 98.12 88 LEU A O 1
ATOM 737 N N . ILE A 1 89 ? -5.538 -1.669 -2.914 1.00 97.75 89 ILE A N 1
ATOM 738 C CA . ILE A 1 89 ? -6.970 -2.005 -2.926 1.00 97.75 89 ILE A CA 1
ATOM 739 C C . ILE A 1 89 ? -7.163 -3.507 -3.156 1.00 97.75 89 ILE A C 1
ATOM 741 O O . ILE A 1 89 ? -7.941 -4.146 -2.452 1.00 97.75 89 ILE A O 1
ATOM 745 N N . ARG A 1 90 ? -6.435 -4.090 -4.117 1.00 98.00 90 ARG A N 1
ATOM 746 C CA . ARG A 1 90 ? -6.559 -5.511 -4.465 1.00 98.00 90 ARG A CA 1
ATOM 747 C C . ARG A 1 90 ? -6.106 -6.439 -3.340 1.00 98.00 90 ARG A C 1
ATOM 749 O O . ARG A 1 90 ? -6.740 -7.464 -3.110 1.00 98.00 90 ARG A O 1
ATOM 756 N N . GLN A 1 91 ? -4.996 -6.115 -2.680 1.00 98.25 91 GLN A N 1
ATOM 757 C CA . GLN A 1 91 ? -4.446 -6.943 -1.606 1.00 98.25 91 GLN A CA 1
ATOM 758 C C . GLN A 1 91 ? -5.110 -6.672 -0.255 1.00 98.25 91 GLN A C 1
ATOM 760 O O . GLN A 1 91 ? -5.116 -7.561 0.592 1.00 98.25 91 GLN A O 1
ATOM 765 N N . ALA A 1 92 ? -5.663 -5.471 -0.057 1.00 97.69 92 ALA A N 1
ATOM 766 C CA . ALA A 1 92 ? -6.257 -4.996 1.190 1.00 97.69 92 ALA A CA 1
ATOM 767 C C . ALA A 1 92 ? -5.379 -5.320 2.421 1.00 97.69 92 ALA A C 1
ATOM 769 O O . ALA A 1 92 ? -5.757 -6.150 3.257 1.00 97.69 92 ALA A O 1
ATOM 770 N N . PRO A 1 93 ? -4.165 -4.737 2.514 1.00 98.12 93 PRO A N 1
ATOM 771 C CA . PRO A 1 93 ? -3.215 -5.067 3.573 1.00 98.12 93 PRO A CA 1
ATOM 772 C C . PRO A 1 93 ? -3.552 -4.440 4.927 1.00 98.12 93 PRO A C 1
ATOM 774 O O . PRO A 1 93 ? -2.992 -4.870 5.929 1.00 98.12 93 PRO A O 1
ATOM 777 N N . ALA A 1 94 ? -4.418 -3.429 4.972 1.00 97.56 94 ALA A N 1
ATOM 778 C CA . ALA A 1 94 ? -4.896 -2.840 6.213 1.00 97.56 94 ALA A CA 1
ATOM 779 C C . ALA A 1 94 ? -6.351 -3.234 6.461 1.00 97.56 94 ALA A C 1
ATOM 781 O O . ALA A 1 94 ? -7.130 -3.412 5.523 1.00 97.56 94 ALA A O 1
ATOM 782 N N . ARG A 1 95 ? -6.701 -3.347 7.739 1.00 96.25 95 ARG A N 1
ATOM 783 C CA . ARG A 1 95 ? -8.067 -3.534 8.211 1.00 96.25 95 ARG A CA 1
ATOM 784 C C . ARG A 1 95 ? -8.292 -2.660 9.433 1.00 96.25 95 ARG A C 1
ATOM 786 O O . ARG A 1 95 ? -7.481 -2.671 10.356 1.00 96.25 95 ARG A O 1
ATOM 793 N N . GLU A 1 96 ? -9.389 -1.927 9.449 1.00 93.69 96 GLU A N 1
ATOM 794 C CA . GLU A 1 96 ? -9.826 -1.166 10.608 1.00 93.69 96 GLU A CA 1
ATOM 795 C C . GLU A 1 96 ? -10.296 -2.113 11.738 1.00 93.69 96 GLU A C 1
ATOM 797 O O . GLU A 1 96 ? -10.961 -3.127 11.503 1.00 93.69 96 GLU A O 1
ATOM 802 N N . VAL A 1 97 ? -9.841 -1.843 12.968 1.00 91.19 97 VAL A N 1
ATOM 803 C CA . VAL A 1 97 ? -10.070 -2.694 14.159 1.00 91.19 97 VAL A CA 1
ATOM 804 C C . VAL A 1 97 ? -10.532 -1.908 15.393 1.00 91.19 97 VAL A C 1
ATOM 806 O O . VAL A 1 97 ? -10.579 -2.435 16.509 1.00 91.19 97 VAL A O 1
ATOM 809 N N . SER A 1 98 ? -10.841 -0.626 15.247 1.00 77.19 98 SER A N 1
ATOM 810 C CA . SER A 1 98 ? -11.526 0.153 16.279 1.00 77.19 98 SER A CA 1
ATOM 811 C C . SER A 1 98 ? -13.040 0.107 16.046 1.00 77.19 98 SER A C 1
ATOM 813 O O . SER A 1 98 ? -13.532 -0.141 14.964 1.00 77.19 98 SER A O 1
ATOM 815 N N . GLY A 1 99 ? -13.833 0.314 17.091 1.00 61.56 99 GLY A N 1
ATOM 816 C CA . GLY A 1 99 ? -15.086 1.035 16.875 1.00 61.56 99 GLY A CA 1
ATOM 817 C C . GLY A 1 99 ? -14.704 2.499 16.985 1.00 61.56 99 GLY A C 1
ATOM 818 O O . GLY A 1 99 ? -13.989 2.806 17.940 1.00 61.56 99 GLY A O 1
ATOM 819 N N . LEU A 1 100 ? -15.089 3.341 16.018 1.00 58.50 100 LEU A N 1
ATOM 820 C CA . LEU A 1 100 ? -14.835 4.790 15.989 1.00 58.50 100 LEU A CA 1
ATOM 821 C C . LEU A 1 100 ? -14.869 5.367 17.417 1.00 58.50 100 LEU A C 1
ATOM 823 O O . LEU A 1 100 ? -15.944 5.607 17.967 1.00 58.50 100 LEU A O 1
ATOM 827 N N . LYS A 1 101 ? -13.702 5.530 18.055 1.00 54.09 101 LYS A N 1
ATOM 828 C CA . LYS A 1 101 ? -13.623 6.326 19.280 1.00 54.09 101 LYS A CA 1
ATOM 829 C C . LYS A 1 101 ? -13.790 7.774 18.852 1.00 54.09 101 LYS A C 1
ATOM 831 O O . LYS A 1 101 ? -13.408 8.114 17.734 1.00 54.09 101 LYS A O 1
ATOM 836 N N . GLU A 1 102 ? -14.397 8.571 19.728 1.00 56.75 102 GLU A N 1
ATOM 837 C CA . GLU A 1 102 ? -14.640 10.006 19.547 1.00 56.75 102 GLU A CA 1
ATOM 838 C C . GLU A 1 102 ? -13.507 10.640 18.732 1.00 56.75 102 GLU A C 1
ATOM 840 O O . GLU A 1 102 ? -12.353 10.662 19.166 1.00 56.75 102 GLU A O 1
ATOM 845 N N . MET A 1 103 ? -13.822 11.024 17.490 1.00 58.50 103 MET A N 1
ATOM 846 C CA . MET A 1 103 ? -12.822 11.512 16.548 1.00 58.50 103 MET A CA 1
ATOM 847 C C . MET A 1 103 ? -12.190 12.776 17.129 1.00 58.50 103 MET A C 1
ATOM 849 O O . MET A 1 103 ? -12.885 13.765 17.345 1.00 58.50 103 MET A O 1
ATOM 853 N N . ILE A 1 104 ? -10.882 12.723 17.376 1.00 60.66 104 ILE A N 1
ATOM 854 C CA . ILE A 1 104 ? -10.168 13.688 18.224 1.00 60.66 104 ILE A CA 1
ATOM 855 C C . ILE A 1 104 ? -10.151 15.096 17.601 1.00 60.66 104 ILE A C 1
ATOM 857 O O . ILE A 1 104 ? -10.230 16.080 18.329 1.00 60.66 104 ILE A O 1
ATOM 861 N N . GLU A 1 105 ? -10.118 15.206 16.265 1.00 56.91 105 GLU A N 1
ATOM 862 C CA . GLU A 1 105 ? -10.021 16.496 15.551 1.00 56.91 105 GLU A CA 1
ATOM 863 C C . GLU A 1 105 ? -11.039 16.652 14.395 1.00 56.91 105 GLU A C 1
ATOM 865 O O . GLU A 1 105 ? -10.822 17.409 13.446 1.00 56.91 105 GLU A O 1
ATOM 870 N N . ALA A 1 106 ? -12.179 15.948 14.434 1.00 54.62 106 ALA A N 1
ATOM 871 C CA . ALA A 1 106 ? -13.136 15.936 13.314 1.00 54.62 106 ALA A CA 1
ATOM 872 C C . ALA A 1 106 ? -13.871 17.264 13.058 1.00 54.62 106 ALA A C 1
ATOM 874 O O . ALA A 1 106 ? -14.363 17.473 11.947 1.00 54.62 106 ALA A O 1
ATOM 875 N N . GLU A 1 107 ? -13.961 18.161 14.042 1.00 52.75 107 GLU A N 1
ATOM 876 C CA . GLU A 1 107 ? -14.740 19.401 13.907 1.00 52.75 107 GLU A CA 1
ATOM 877 C C . GLU A 1 107 ? -14.088 20.424 12.962 1.00 52.75 107 GLU A C 1
ATOM 879 O O . GLU A 1 107 ? -14.797 21.198 12.322 1.00 52.75 107 GLU A O 1
ATOM 884 N N . ALA A 1 108 ? -12.760 20.384 12.781 1.00 54.56 108 ALA A N 1
ATOM 885 C CA . ALA A 1 108 ? -12.054 21.285 11.865 1.00 54.56 108 ALA A CA 1
ATOM 886 C C . ALA A 1 108 ? -12.138 20.854 10.386 1.00 54.56 108 ALA A C 1
ATOM 888 O O . ALA A 1 108 ? -11.828 21.647 9.499 1.00 54.56 108 ALA A O 1
ATOM 889 N N . ASN A 1 109 ? -12.539 19.607 10.099 1.00 68.94 109 ASN A N 1
ATOM 890 C CA . ASN A 1 109 ? -12.509 19.046 8.745 1.00 68.94 109 ASN A CA 1
ATOM 891 C C . ASN A 1 109 ? -13.616 17.992 8.532 1.00 68.94 109 ASN A C 1
ATOM 893 O O . ASN A 1 109 ? -13.358 16.823 8.233 1.00 68.94 109 ASN A O 1
ATOM 897 N N . ALA A 1 110 ? -14.874 18.418 8.695 1.00 73.88 110 ALA A N 1
ATOM 898 C CA . ALA A 1 110 ? -16.052 17.544 8.676 1.00 73.88 110 ALA A CA 1
ATOM 899 C C . ALA A 1 110 ? -16.150 16.642 7.427 1.00 73.88 110 ALA A C 1
ATOM 901 O O . ALA A 1 110 ? -16.515 15.472 7.552 1.00 73.88 110 ALA A O 1
ATOM 902 N N . GLY A 1 111 ? -15.773 17.154 6.246 1.00 81.69 111 GLY A N 1
ATOM 903 C CA . GLY A 1 111 ? -15.775 16.382 4.997 1.00 81.69 111 GLY A CA 1
ATOM 904 C C . GLY A 1 111 ? -14.723 15.269 4.980 1.00 81.69 111 GLY A C 1
ATOM 905 O O . GLY A 1 111 ? -15.025 14.127 4.647 1.00 81.69 111 GLY A O 1
ATOM 906 N N . THR A 1 112 ? -13.498 15.556 5.423 1.00 84.44 112 THR A N 1
ATOM 907 C CA . THR A 1 112 ? -12.438 14.541 5.547 1.00 84.44 112 THR A CA 1
ATOM 908 C C . THR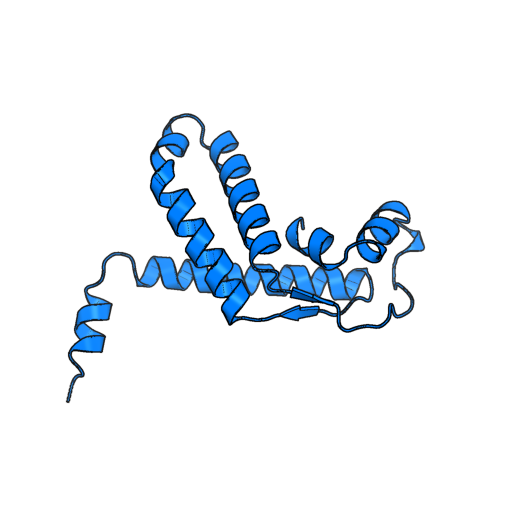 A 1 112 ? -12.815 13.478 6.574 1.00 84.44 112 THR A C 1
ATOM 910 O O . THR A 1 112 ? -12.628 12.287 6.339 1.00 84.44 112 THR A O 1
ATOM 913 N N . ALA A 1 113 ? -13.414 13.895 7.691 1.00 82.81 11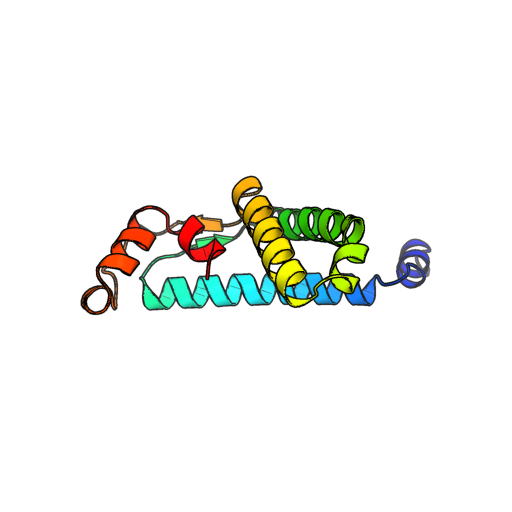3 ALA A N 1
ATOM 914 C CA . ALA A 1 113 ? -13.908 12.979 8.708 1.00 82.81 113 ALA A CA 1
ATOM 915 C C . ALA A 1 113 ? -15.001 12.038 8.170 1.00 82.81 113 ALA A C 1
ATOM 917 O O . ALA A 1 113 ? -15.049 10.870 8.549 1.00 82.81 113 ALA A O 1
ATOM 918 N N . GLU A 1 114 ? -15.864 12.516 7.272 1.00 85.69 114 GLU A N 1
ATOM 919 C CA . GLU A 1 114 ? -16.871 11.686 6.607 1.00 85.69 114 GLU A CA 1
ATOM 920 C C . GLU A 1 114 ? -16.246 10.642 5.676 1.00 85.69 114 GLU A C 1
ATOM 922 O O . GLU A 1 114 ? -16.634 9.477 5.736 1.00 85.69 114 GLU A O 1
ATOM 927 N N . ILE A 1 115 ? -15.228 11.017 4.895 1.00 89.19 115 ILE A N 1
ATOM 928 C CA . ILE A 1 115 ? -14.493 10.078 4.031 1.00 89.19 115 ILE A CA 1
ATOM 929 C C . ILE A 1 115 ? -13.834 8.978 4.868 1.00 89.19 115 ILE A C 1
ATOM 931 O O . ILE A 1 115 ? -13.961 7.797 4.545 1.00 89.19 115 ILE A O 1
ATOM 935 N N . VAL A 1 116 ? -13.173 9.356 5.969 1.00 89.19 116 VAL A N 1
ATOM 936 C CA . VAL A 1 116 ? -12.543 8.394 6.883 1.00 89.19 116 VAL A CA 1
ATOM 937 C C . VAL A 1 116 ? -13.586 7.463 7.494 1.00 89.19 116 VAL A C 1
ATOM 939 O O . VAL A 1 116 ? -13.347 6.265 7.552 1.00 89.19 116 VAL A O 1
ATOM 942 N N . ARG A 1 117 ? -14.757 7.968 7.905 1.00 86.44 117 ARG A N 1
ATOM 943 C CA . A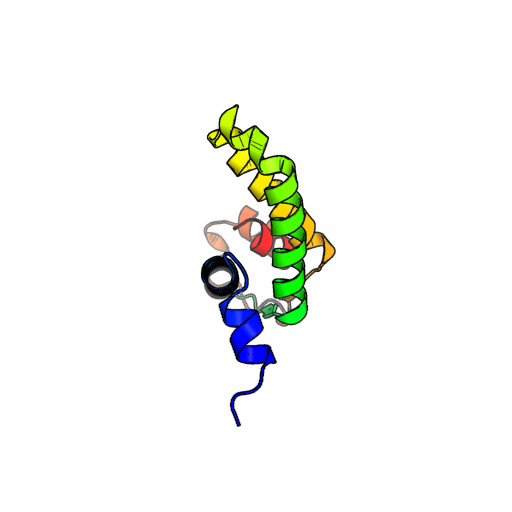RG A 1 117 ? -15.852 7.122 8.415 1.00 86.44 117 ARG A CA 1
ATOM 944 C C . ARG A 1 117 ? -16.403 6.166 7.360 1.00 86.44 117 ARG A C 1
ATOM 946 O O . ARG A 1 117 ? -16.785 5.053 7.705 1.00 86.44 117 ARG A O 1
ATOM 953 N N . PHE A 1 118 ? -16.476 6.602 6.105 1.00 90.94 118 PHE A N 1
ATOM 954 C CA . PHE A 1 118 ? -17.001 5.796 5.008 1.00 90.94 118 PHE A CA 1
ATOM 955 C C . PHE A 1 118 ? -16.053 4.654 4.624 1.00 90.94 118 PHE A C 1
ATOM 957 O O . PHE A 1 118 ? -16.500 3.518 4.472 1.00 90.94 118 PHE A O 1
ATOM 964 N N . TRP A 1 119 ? -14.755 4.939 4.470 1.00 93.31 119 TRP A N 1
ATOM 965 C CA . TRP A 1 119 ? -13.758 3.930 4.109 1.00 93.31 119 TRP A CA 1
ATOM 966 C C . TRP A 1 119 ? -12.363 4.275 4.668 1.00 93.31 119 TRP A C 1
ATOM 968 O O . TRP A 1 119 ? -11.528 4.843 3.953 1.00 93.31 119 TRP A O 1
ATOM 978 N N . PRO A 1 120 ? -12.082 3.912 5.935 1.00 92.81 120 PRO A N 1
ATOM 979 C CA . PRO A 1 120 ? -10.821 4.227 6.607 1.00 92.81 120 PRO A CA 1
ATOM 980 C C . PRO A 1 120 ? -9.593 3.715 5.846 1.00 92.81 120 PRO A C 1
ATOM 982 O O . PRO A 1 120 ? -8.597 4.424 5.703 1.00 92.81 120 PRO A O 1
ATOM 985 N N . GLU A 1 121 ? -9.662 2.487 5.328 1.00 95.69 121 GLU A N 1
ATOM 986 C CA . GLU A 1 121 ? -8.575 1.873 4.569 1.00 95.69 121 GLU A CA 1
ATOM 987 C C . GLU A 1 121 ? -8.355 2.575 3.230 1.00 95.69 121 GLU A C 1
ATOM 989 O O . GLU A 1 121 ? -7.214 2.808 2.843 1.00 95.69 121 GLU A O 1
ATOM 994 N N . GLY A 1 122 ? -9.433 2.954 2.540 1.00 95.19 122 GLY A N 1
ATOM 995 C CA . GLY A 1 122 ? -9.344 3.716 1.297 1.00 95.19 122 GLY A CA 1
ATOM 996 C C . GLY A 1 122 ? -8.649 5.055 1.512 1.00 95.19 122 GLY A C 1
ATOM 997 O O . GLY A 1 122 ? -7.733 5.391 0.766 1.00 95.19 122 GLY A O 1
ATOM 998 N N . PHE A 1 123 ? -9.021 5.771 2.577 1.00 94.50 123 PHE A N 1
ATOM 999 C CA . PHE A 1 123 ? -8.379 7.032 2.947 1.00 94.50 123 PHE A CA 1
ATOM 1000 C C . PHE A 1 123 ? -6.890 6.859 3.276 1.00 94.50 123 PHE A C 1
ATOM 1002 O O . PHE A 1 123 ? -6.070 7.687 2.875 1.00 94.50 123 PHE A O 1
ATOM 1009 N N . LEU A 1 124 ? -6.533 5.774 3.971 1.00 95.56 124 LEU A N 1
ATOM 1010 C CA . LEU A 1 124 ? -5.141 5.413 4.236 1.00 95.56 124 LEU A CA 1
ATOM 1011 C C . LEU A 1 124 ? -4.361 5.151 2.939 1.00 95.56 124 LEU A C 1
ATOM 1013 O O . LEU A 1 124 ? -3.213 5.564 2.827 1.00 95.56 124 LEU A O 1
ATOM 1017 N N . TYR A 1 125 ? -4.955 4.481 1.950 1.00 96.38 125 TYR A N 1
ATOM 1018 C CA . TYR A 1 125 ? -4.265 4.165 0.693 1.00 96.38 125 TYR A CA 1
ATOM 1019 C C . TYR A 1 125 ? -4.013 5.391 -0.195 1.00 96.38 125 TYR A C 1
ATOM 1021 O O . TYR A 1 125 ? -3.207 5.307 -1.122 1.00 96.38 125 TYR A O 1
ATOM 1029 N N . THR A 1 126 ? -4.681 6.513 0.080 1.00 92.50 126 THR A N 1
ATOM 1030 C CA . THR A 1 126 ? -4.570 7.758 -0.691 1.00 92.50 126 THR A CA 1
ATOM 1031 C C . THR A 1 126 ? -3.822 8.887 0.032 1.00 92.50 126 THR A C 1
ATOM 1033 O O . THR A 1 126 ? -3.769 9.982 -0.525 1.00 92.50 126 THR A O 1
ATOM 1036 N N . ASN A 1 127 ? -3.269 8.656 1.235 1.00 80.25 127 ASN A N 1
ATOM 1037 C CA . ASN A 1 127 ? -2.534 9.657 2.036 1.00 80.25 127 ASN A CA 1
ATOM 1038 C C . ASN A 1 127 ? -1.046 9.344 2.247 1.00 80.25 127 ASN A C 1
ATOM 1040 O O . ASN A 1 127 ? -0.689 8.192 2.590 1.00 80.25 127 ASN A O 1
#

Secondary structure (DSSP, 8-state):
---HHHHHHHHSTTHHHHHHHHHHHHHHHHHHHHHHHHHH---EEE-HHHHHHHHHHHHHHHHHTGGGGGT-HHHHHHHHHHHHHHHHHHH--EEE-S-----TTGGG-HHHHHHHHH-HHHHHHT-

Radius of gyration: 18.07 Å; Cα contacts (8 Å, |Δi|>4): 109; chains: 1; bounding box: 46×46×42 Å

Mean predicted aligned error: 6.52 Å

Solvent-accessible surface area (backbone atoms only — not comparable to full-atom values): 7090 Å² total; per-residue (Å²): 132,85,58,66,66,64,54,55,55,70,69,41,80,64,47,72,57,53,54,49,50,52,53,48,52,55,51,51,54,52,49,42,49,49,50,52,22,69,52,50,35,45,43,73,49,71,43,65,67,35,45,50,47,22,51,52,58,30,51,54,57,45,61,77,49,47,74,47,43,77,76,40,53,70,61,39,51,55,53,51,51,53,44,41,41,53,28,41,66,73,48,52,26,56,42,80,73,54,74,84,42,82,49,74,54,36,86,86,39,56,69,61,44,50,48,38,71,75,37,51,58,62,48,52,67,75,95

pLDDT: mean 87.98, std 12.45, range [50.59, 98.44]